Protein AF-A0A2V8RJE3-F1 (afdb_monomer)

Radius of gyration: 16.43 Å; Cα contacts (8 Å, |Δi|>4): 44; chains: 1; bounding box: 42×30×42 Å

pLDDT: mean 93.82, std 8.44, range [54.91, 98.38]

Mean predicted aligned error: 4.69 Å

Sequence (78 aa):
MTEIERILDQLKRAYEGNAWHGPSVREVLAGITAEQAHARPLPNAHSIWELVHHIAVWENVGRRRLTGDRAAIDISSP

Structure (mmCIF, N/CA/C/O backbone):
data_AF-A0A2V8RJE3-F1
#
_entry.id   AF-A0A2V8RJE3-F1
#
loop_
_atom_site.group_PDB
_atom_site.id
_atom_site.type_symbol
_atom_site.label_atom_id
_atom_site.label_alt_id
_atom_site.label_comp_id
_atom_site.label_asym_id
_atom_site.label_entity_id
_atom_site.label_seq_id
_atom_site.pdbx_PDB_ins_code
_atom_site.Cartn_x
_atom_site.Cartn_y
_atom_site.Cartn_z
_atom_site.occupancy
_atom_site.B_iso_or_equiv
_atom_site.auth_seq_id
_atom_site.auth_comp_id
_atom_site.auth_asym_id
_atom_site.auth_atom_id
_atom_site.pdbx_PDB_model_num
ATOM 1 N N . MET A 1 1 ? -22.477 6.603 8.497 1.00 83.00 1 MET A N 1
ATOM 2 C CA . MET A 1 1 ? -21.105 6.088 8.382 1.00 83.00 1 MET A CA 1
ATOM 3 C C . MET A 1 1 ? -20.313 6.608 9.567 1.00 83.00 1 MET A C 1
ATOM 5 O O . MET A 1 1 ? -20.341 7.810 9.803 1.00 83.00 1 MET A O 1
ATOM 9 N N . THR A 1 2 ? -19.693 5.728 10.343 1.00 98.25 2 THR A N 1
ATOM 10 C CA . THR A 1 2 ? -18.746 6.087 11.405 1.00 98.25 2 THR A CA 1
ATOM 11 C C . THR A 1 2 ? -17.379 6.410 10.803 1.00 98.25 2 THR A C 1
ATOM 13 O O . THR A 1 2 ? -17.080 6.022 9.672 1.00 98.25 2 THR A O 1
ATOM 16 N N . GLU A 1 3 ? -16.508 7.075 11.560 1.00 97.62 3 GLU A N 1
ATOM 17 C CA . GLU A 1 3 ? -15.141 7.327 11.087 1.00 97.62 3 GLU A CA 1
ATOM 18 C C . GLU A 1 3 ? -14.345 6.034 10.867 1.00 97.62 3 GLU A C 1
ATOM 20 O O . GLU A 1 3 ? -13.538 5.961 9.943 1.00 97.62 3 GLU A O 1
ATOM 25 N N . ILE A 1 4 ? -14.622 4.982 11.644 1.00 96.81 4 ILE A N 1
ATOM 26 C CA . ILE A 1 4 ? -14.016 3.662 11.435 1.00 96.81 4 ILE A CA 1
ATOM 27 C C . ILE A 1 4 ? -14.432 3.102 10.071 1.00 96.81 4 ILE A C 1
ATOM 29 O O . ILE A 1 4 ? -13.577 2.684 9.295 1.00 96.81 4 ILE A O 1
ATOM 33 N N . GLU A 1 5 ? -15.726 3.140 9.748 1.00 97.94 5 GLU A N 1
ATOM 34 C CA . GLU A 1 5 ? -16.237 2.678 8.452 1.00 97.94 5 GLU A CA 1
ATOM 35 C C . GLU A 1 5 ? -15.632 3.473 7.289 1.00 97.94 5 GLU A C 1
ATOM 37 O O . GLU A 1 5 ? -15.233 2.881 6.287 1.00 97.94 5 GLU A O 1
ATOM 42 N N . ARG A 1 6 ? -15.487 4.798 7.443 1.00 97.44 6 ARG A N 1
ATOM 43 C CA . ARG A 1 6 ? -14.837 5.653 6.442 1.00 97.44 6 ARG A CA 1
ATOM 44 C C . ARG A 1 6 ? -13.390 5.237 6.191 1.00 97.44 6 ARG A C 1
ATOM 46 O O . ARG A 1 6 ? -12.969 5.132 5.044 1.00 97.44 6 ARG A O 1
ATOM 53 N N . ILE A 1 7 ? -12.616 5.039 7.258 1.00 96.00 7 ILE A N 1
ATOM 54 C CA . ILE A 1 7 ? -11.194 4.689 7.166 1.00 96.00 7 ILE A CA 1
ATOM 55 C C . ILE A 1 7 ? -11.028 3.299 6.547 1.00 96.00 7 ILE A C 1
ATOM 57 O O . ILE A 1 7 ? -10.176 3.124 5.679 1.00 96.00 7 ILE A O 1
ATOM 61 N N . LEU A 1 8 ? -11.862 2.332 6.938 1.00 95.88 8 LEU A N 1
ATOM 62 C CA . LEU A 1 8 ? -11.852 0.990 6.355 1.00 95.88 8 LEU A CA 1
ATOM 63 C C . LEU A 1 8 ? -12.163 1.015 4.853 1.00 95.88 8 LEU A C 1
ATOM 65 O O . LEU A 1 8 ? -11.464 0.359 4.083 1.00 95.88 8 LEU A O 1
ATOM 69 N N . ASP A 1 9 ? -13.157 1.798 4.425 1.00 97.06 9 ASP A N 1
ATOM 70 C CA . ASP A 1 9 ? -13.465 1.986 3.002 1.00 97.06 9 ASP A CA 1
ATOM 71 C C . ASP A 1 9 ? -12.275 2.590 2.238 1.00 97.06 9 ASP A C 1
ATOM 73 O O . ASP A 1 9 ? -11.906 2.091 1.176 1.00 97.06 9 ASP A O 1
ATOM 77 N N . GLN A 1 10 ? -11.612 3.607 2.797 1.00 96.56 10 GLN A N 1
ATOM 78 C CA . GLN A 1 10 ? -10.450 4.224 2.152 1.00 96.56 10 GLN A CA 1
ATOM 79 C C . GLN A 1 10 ? -9.243 3.282 2.062 1.00 96.56 10 GLN A C 1
ATOM 81 O O . GLN A 1 10 ? -8.595 3.239 1.017 1.00 96.56 10 GLN A O 1
ATOM 86 N N . LEU A 1 11 ? -8.964 2.495 3.108 1.00 95.75 11 LEU A N 1
ATOM 87 C CA . LEU A 1 11 ? -7.917 1.466 3.075 1.00 95.75 11 LEU A CA 1
ATOM 88 C C . LEU A 1 11 ? -8.220 0.406 2.012 1.00 95.75 11 LEU A C 1
ATOM 90 O O . LEU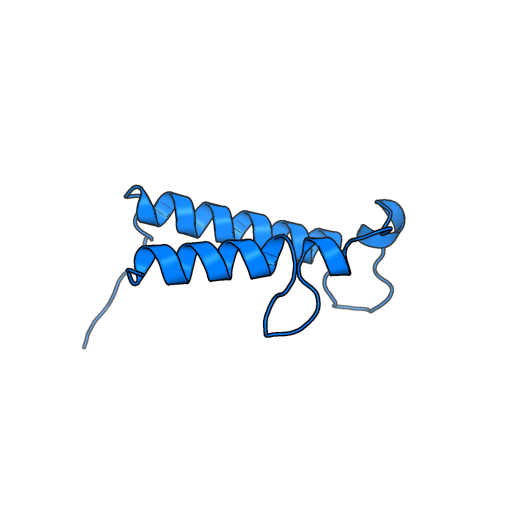 A 1 11 ? -7.346 0.049 1.224 1.00 95.75 11 LEU A O 1
ATOM 94 N N . LYS A 1 12 ? -9.478 -0.044 1.934 1.00 97.38 12 LYS A N 1
ATOM 95 C CA . LYS A 1 12 ? -9.912 -1.010 0.926 1.00 97.38 12 LYS A CA 1
ATOM 96 C C . LYS A 1 12 ? -9.722 -0.470 -0.489 1.00 97.38 12 LYS A C 1
ATOM 98 O O . LYS A 1 12 ? -9.171 -1.172 -1.327 1.00 97.38 12 LYS A O 1
ATOM 103 N N . ARG A 1 13 ? -10.115 0.779 -0.756 1.00 98.06 13 ARG A N 1
ATOM 104 C CA . ARG A 1 13 ? -9.954 1.404 -2.082 1.00 98.06 13 ARG A CA 1
ATOM 105 C C . ARG A 1 13 ? -8.495 1.603 -2.472 1.00 98.06 13 ARG A C 1
ATOM 107 O O . ARG A 1 13 ? -8.134 1.340 -3.613 1.00 98.06 13 ARG A O 1
ATOM 114 N N . ALA A 1 14 ? -7.654 2.021 -1.525 1.00 97.19 14 ALA A N 1
ATOM 115 C CA . ALA A 1 14 ? -6.220 2.187 -1.756 1.00 97.19 14 ALA A CA 1
ATOM 116 C C . ALA A 1 14 ? -5.549 0.885 -2.234 1.00 97.19 14 ALA A C 1
ATOM 118 O O . ALA A 1 14 ? -4.633 0.932 -3.055 1.00 97.19 14 ALA A O 1
ATOM 119 N N . TYR A 1 15 ? -6.031 -0.275 -1.771 1.00 97.31 15 TYR A N 1
ATOM 120 C CA . TYR A 1 15 ? -5.512 -1.574 -2.193 1.00 97.31 15 TYR A CA 1
ATOM 121 C C . TYR A 1 15 ? -6.250 -2.173 -3.399 1.00 97.31 15 TYR A C 1
ATOM 123 O O . TYR A 1 15 ? -5.601 -2.635 -4.333 1.00 97.31 15 TYR A O 1
ATOM 131 N N . GLU A 1 16 ? -7.586 -2.184 -3.393 1.00 97.44 16 GLU A N 1
ATOM 132 C CA . GLU A 1 16 ? -8.400 -2.967 -4.332 1.00 97.44 16 GLU A CA 1
ATOM 133 C C . GLU A 1 16 ? -8.859 -2.2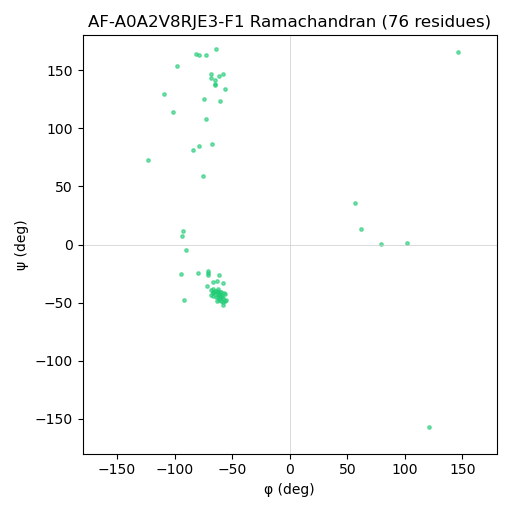19 -5.588 1.00 97.44 16 GLU A C 1
ATOM 135 O O . GLU A 1 16 ? -9.135 -2.878 -6.590 1.00 97.44 16 GLU A O 1
ATOM 140 N N . GLY A 1 17 ? -8.972 -0.887 -5.549 1.00 96.50 17 GLY A N 1
ATOM 141 C CA . GLY A 1 17 ? -9.437 -0.088 -6.687 1.00 96.50 17 GLY A CA 1
ATOM 142 C C . GLY A 1 17 ? -10.249 1.143 -6.299 1.00 96.50 17 GLY A C 1
ATOM 143 O O . GLY A 1 17 ? -10.739 1.265 -5.175 1.00 96.50 17 GLY A O 1
ATOM 144 N N . ASN A 1 18 ? -10.447 2.050 -7.262 1.00 94.75 18 ASN A N 1
ATOM 145 C CA . ASN A 1 18 ? -11.167 3.320 -7.068 1.00 94.75 18 ASN A CA 1
ATOM 146 C C . ASN A 1 18 ? -10.571 4.197 -5.949 1.00 94.75 18 ASN A C 1
ATOM 148 O O . ASN A 1 18 ? -11.307 4.852 -5.198 1.00 94.75 18 ASN A O 1
ATOM 152 N N . ALA A 1 19 ? -9.245 4.186 -5.804 1.00 96.00 19 ALA A N 1
ATOM 153 C CA . ALA A 1 19 ? -8.556 5.091 -4.899 1.00 96.00 19 ALA A CA 1
ATOM 154 C C . ALA A 1 19 ? -8.648 6.538 -5.415 1.00 96.00 19 ALA A C 1
ATOM 156 O O . ALA A 1 19 ? -8.650 6.798 -6.616 1.00 96.00 19 ALA A O 1
ATOM 157 N N . TRP A 1 20 ? -8.715 7.508 -4.501 1.00 94.88 20 TRP A N 1
ATOM 158 C CA . TRP A 1 20 ? -8.829 8.924 -4.873 1.00 94.88 20 TRP A CA 1
ATOM 159 C C . TRP A 1 20 ? -7.532 9.491 -5.478 1.00 94.88 20 TRP A C 1
ATOM 161 O O . TRP A 1 20 ? -7.574 10.478 -6.206 1.00 94.88 20 TRP A O 1
ATOM 171 N N . HIS A 1 21 ? -6.384 8.883 -5.160 1.00 92.88 21 HIS A N 1
ATOM 172 C CA . HIS A 1 21 ? -5.047 9.367 -5.519 1.00 92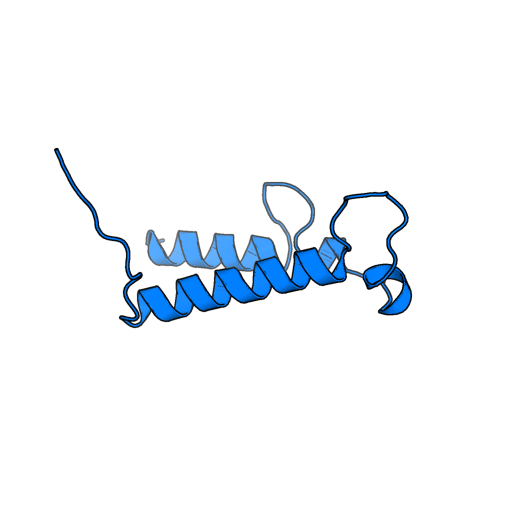.88 21 HIS A CA 1
ATOM 173 C C . HIS A 1 21 ? -4.500 8.779 -6.831 1.00 92.88 21 HIS A C 1
ATOM 175 O O . HIS A 1 21 ? -3.337 9.004 -7.157 1.00 92.88 21 HIS A O 1
ATOM 181 N N . GLY A 1 22 ? -5.312 8.025 -7.578 1.00 95.12 22 GLY A N 1
ATOM 182 C CA . GLY A 1 22 ? -4.903 7.336 -8.804 1.00 95.12 22 GLY A CA 1
ATOM 183 C C . GLY A 1 22 ? -5.115 5.823 -8.714 1.00 95.12 22 GLY A C 1
ATOM 184 O O . GLY A 1 22 ? -5.957 5.382 -7.931 1.00 95.12 22 GLY A O 1
ATOM 185 N N . PRO A 1 23 ? -4.384 5.024 -9.514 1.00 97.44 23 PRO A N 1
ATOM 186 C CA . PRO A 1 23 ? -4.459 3.569 -9.447 1.00 97.44 23 PRO A CA 1
ATOM 187 C C . PRO A 1 23 ? -4.158 3.053 -8.037 1.00 97.44 23 PRO A C 1
ATOM 189 O O . PRO A 1 23 ? -3.180 3.461 -7.410 1.00 97.44 23 PRO A O 1
ATOM 192 N N . SER A 1 24 ? -4.985 2.129 -7.563 1.00 98.00 24 SER A N 1
ATOM 193 C CA . SER A 1 24 ? -4.729 1.354 -6.350 1.00 98.00 24 SER A CA 1
ATOM 194 C C . SER A 1 24 ? -3.493 0.460 -6.489 1.00 98.00 24 SER A C 1
ATOM 196 O O . SER A 1 24 ? -2.992 0.215 -7.592 1.00 98.00 24 SER A O 1
ATOM 198 N N . VAL A 1 25 ? -3.035 -0.107 -5.369 1.00 97.44 25 VAL A N 1
ATOM 199 C CA . VAL A 1 25 ? -1.919 -1.069 -5.356 1.00 97.44 25 VAL A CA 1
ATOM 200 C C . VAL A 1 25 ? -2.190 -2.260 -6.284 1.00 97.44 25 VAL A C 1
ATOM 202 O O . VAL A 1 25 ? -1.301 -2.670 -7.028 1.00 97.44 25 VAL A O 1
ATOM 205 N N . ARG A 1 26 ? -3.409 -2.817 -6.299 1.00 97.81 26 ARG A N 1
ATOM 206 C CA . ARG A 1 26 ? -3.738 -3.926 -7.209 1.00 97.81 26 ARG A CA 1
ATOM 207 C C . ARG A 1 26 ? -3.769 -3.504 -8.671 1.00 97.81 26 ARG A C 1
ATOM 209 O O . ARG A 1 26 ? -3.331 -4.280 -9.514 1.00 97.81 26 ARG A O 1
ATOM 216 N N . GLU A 1 27 ? -4.280 -2.314 -8.972 1.00 98.00 27 GLU A N 1
ATOM 217 C CA . GLU A 1 27 ? -4.351 -1.814 -10.348 1.00 98.00 27 GLU A CA 1
ATOM 218 C C . GLU A 1 27 ? -2.957 -1.521 -10.912 1.00 98.00 27 GLU A C 1
ATOM 220 O O . GLU A 1 27 ? -2.665 -1.928 -12.033 1.00 98.00 27 GLU A O 1
ATOM 225 N N . VAL A 1 28 ? -2.069 -0.883 -10.139 1.00 97.38 28 VAL A N 1
ATOM 226 C CA . VAL A 1 28 ? -0.715 -0.539 -10.612 1.00 97.38 28 VAL A CA 1
ATOM 227 C C . VAL A 1 28 ? 0.196 -1.763 -10.768 1.00 97.38 28 VAL A C 1
ATOM 229 O O . VAL A 1 28 ? 1.114 -1.748 -11.583 1.00 97.38 28 VAL A O 1
ATOM 2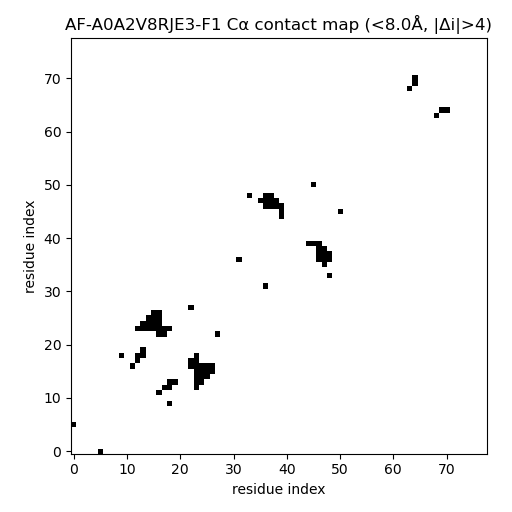32 N N . LEU A 1 29 ? -0.057 -2.836 -10.012 1.00 97.88 29 LEU A N 1
ATOM 233 C CA . LEU A 1 29 ? 0.698 -4.090 -10.104 1.00 97.88 29 LEU A CA 1
ATOM 234 C C . LEU A 1 29 ? 0.110 -5.081 -11.118 1.00 97.88 29 LEU A C 1
ATOM 236 O O . LEU A 1 29 ? 0.693 -6.144 -11.345 1.00 97.88 29 LEU A O 1
ATOM 240 N N . ALA A 1 30 ? -1.040 -4.776 -11.721 1.00 98.00 30 ALA A N 1
ATOM 241 C CA . ALA A 1 30 ? -1.698 -5.682 -12.650 1.00 98.00 30 ALA A CA 1
ATOM 242 C C . ALA A 1 30 ? -0.798 -5.982 -13.862 1.00 98.00 30 ALA A C 1
ATOM 244 O O . ALA A 1 30 ? -0.368 -5.084 -14.581 1.00 98.00 30 ALA A O 1
ATOM 245 N N . GLY A 1 31 ? -0.524 -7.268 -14.097 1.00 98.19 31 GLY A N 1
ATOM 246 C CA . GLY A 1 31 ? 0.297 -7.726 -15.223 1.00 98.19 31 GLY A CA 1
ATOM 247 C C . GLY A 1 31 ? 1.812 -7.598 -15.026 1.00 98.19 31 GLY A C 1
ATOM 248 O O . GLY A 1 31 ? 2.554 -7.997 -15.919 1.00 98.19 31 GLY A O 1
ATOM 249 N N . ILE A 1 32 ? 2.279 -7.101 -13.876 1.00 98.31 32 ILE A N 1
ATOM 250 C CA . IL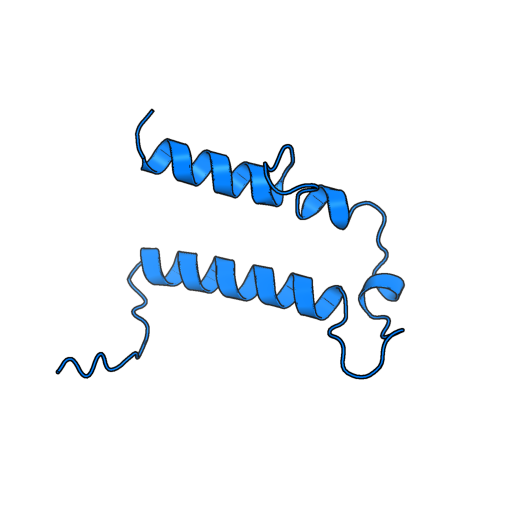E A 1 32 ? 3.710 -7.052 -13.557 1.00 98.31 32 ILE A CA 1
ATOM 251 C C . ILE A 1 32 ? 4.211 -8.457 -13.206 1.00 98.31 32 ILE A C 1
ATOM 253 O O . ILE A 1 32 ? 3.679 -9.111 -12.307 1.00 98.31 32 ILE A O 1
ATOM 257 N N . THR A 1 33 ? 5.252 -8.921 -13.900 1.00 98.38 33 THR A N 1
ATOM 258 C CA . THR A 1 33 ? 5.899 -10.208 -13.599 1.00 98.38 33 THR A CA 1
ATOM 259 C C . THR A 1 33 ? 6.897 -10.087 -12.448 1.00 98.38 33 THR A C 1
ATOM 261 O O . THR A 1 33 ? 7.341 -8.994 -12.089 1.00 98.38 33 THR A O 1
ATOM 264 N N . ALA A 1 34 ? 7.303 -11.222 -11.875 1.00 98.06 34 ALA A N 1
ATOM 265 C CA . ALA A 1 34 ? 8.314 -11.242 -10.820 1.00 98.06 34 ALA A CA 1
ATOM 266 C C . ALA A 1 34 ? 9.673 -10.705 -11.307 1.00 98.06 34 ALA A C 1
ATOM 268 O O . ALA A 1 34 ? 10.344 -9.970 -10.583 1.00 98.06 34 ALA A O 1
ATOM 269 N N . GLU A 1 35 ? 10.059 -11.014 -12.547 1.00 98.38 35 GLU A N 1
ATOM 270 C CA . GLU A 1 35 ? 11.297 -10.534 -13.168 1.00 98.38 35 GLU A CA 1
ATOM 271 C C . GLU A 1 35 ? 11.270 -9.013 -13.326 1.00 98.38 35 GLU A C 1
ATOM 273 O O . GLU A 1 35 ? 12.231 -8.333 -12.962 1.00 98.38 35 GLU A O 1
ATOM 278 N N . GLN A 1 36 ? 10.147 -8.465 -13.803 1.00 98.31 36 GLN A N 1
ATOM 279 C CA . GLN A 1 36 ? 9.944 -7.018 -13.889 1.00 98.31 36 GLN A CA 1
ATOM 280 C C . GLN A 1 36 ? 9.975 -6.372 -12.504 1.00 98.31 36 GLN A C 1
ATOM 282 O O . GLN A 1 36 ? 10.590 -5.322 -12.330 1.00 98.31 36 GLN A O 1
ATOM 287 N N . ALA A 1 37 ? 9.358 -7.011 -11.506 1.00 98.31 37 ALA A N 1
ATOM 288 C CA . ALA A 1 37 ? 9.322 -6.479 -10.154 1.00 98.31 37 ALA A CA 1
ATOM 289 C C . ALA A 1 37 ? 10.704 -6.454 -9.481 1.00 98.31 37 ALA A C 1
ATOM 291 O O . ALA A 1 37 ? 10.986 -5.572 -8.664 1.00 98.31 37 ALA A O 1
ATOM 292 N N . HIS A 1 38 ? 11.564 -7.416 -9.820 1.00 98.06 38 HIS A N 1
ATOM 293 C CA . HIS A 1 38 ? 12.929 -7.516 -9.311 1.00 98.06 38 HIS A CA 1
ATOM 294 C C . HIS A 1 38 ? 13.913 -6.570 -10.018 1.00 98.06 38 HIS A C 1
ATOM 296 O O . HIS A 1 38 ? 14.933 -6.200 -9.432 1.00 98.06 38 HIS A O 1
ATOM 302 N N . ALA A 1 39 ? 13.621 -6.169 -11.257 1.00 97.88 39 ALA A N 1
ATOM 303 C CA . ALA A 1 39 ? 14.510 -5.338 -12.058 1.00 97.88 39 ALA A CA 1
ATOM 304 C C . ALA A 1 39 ? 14.847 -3.994 -11.381 1.00 97.88 39 ALA A C 1
ATOM 306 O O . ALA A 1 39 ? 14.024 -3.375 -10.703 1.00 97.88 39 ALA A O 1
ATOM 307 N N . ARG A 1 40 ? 16.076 -3.514 -11.614 1.00 97.25 40 ARG A N 1
ATOM 308 C CA . ARG A 1 40 ? 16.581 -2.213 -11.142 1.00 97.25 40 ARG A CA 1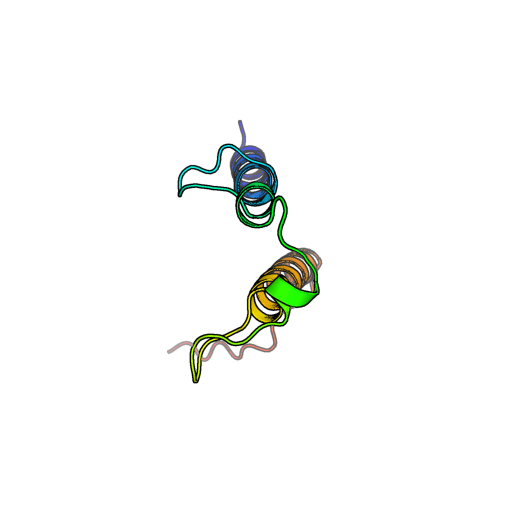
ATOM 309 C C . ARG A 1 40 ? 17.057 -1.361 -12.322 1.00 97.25 40 ARG A C 1
ATOM 311 O O . ARG A 1 40 ? 18.261 -1.218 -12.524 1.00 97.25 40 ARG A O 1
ATOM 318 N N . PRO A 1 41 ? 16.132 -0.828 -13.138 1.00 95.38 41 PRO A N 1
ATOM 319 C CA . PRO A 1 41 ? 16.498 -0.052 -14.322 1.00 95.38 41 PRO A CA 1
ATOM 320 C C . PRO A 1 41 ? 17.094 1.319 -13.974 1.00 95.38 41 PRO A C 1
ATOM 322 O O . PRO A 1 41 ? 17.813 1.895 -14.786 1.00 95.38 41 PRO A O 1
ATOM 325 N N . LEU A 1 42 ? 16.798 1.846 -12.780 1.00 95.75 42 LEU A N 1
ATOM 326 C CA . LEU A 1 42 ? 17.290 3.135 -12.304 1.00 95.75 42 LEU A CA 1
ATOM 327 C C . LEU A 1 42 ? 18.321 2.926 -11.185 1.00 95.75 42 LEU A C 1
ATOM 329 O O . LEU A 1 42 ? 18.025 2.217 -10.216 1.00 95.75 42 LEU A O 1
ATOM 333 N N . PRO A 1 43 ? 19.511 3.547 -11.271 1.00 95.06 43 PRO A N 1
ATOM 334 C CA . PRO A 1 43 ? 20.486 3.484 -10.192 1.00 95.06 43 PRO A CA 1
ATOM 335 C C . PRO A 1 43 ? 19.936 4.176 -8.938 1.00 95.06 43 PRO A C 1
ATOM 337 O O . PRO A 1 43 ? 19.301 5.225 -9.026 1.00 95.06 43 PRO A O 1
ATOM 340 N N . ASN A 1 44 ? 20.214 3.598 -7.767 1.00 95.31 44 ASN A N 1
ATOM 341 C CA . ASN A 1 44 ? 19.826 4.118 -6.446 1.00 95.31 44 ASN A CA 1
ATOM 342 C C . ASN A 1 44 ? 18.310 4.241 -6.184 1.00 95.31 44 ASN A C 1
ATOM 344 O O . ASN A 1 44 ? 17.919 4.862 -5.199 1.00 95.31 44 ASN A O 1
ATOM 348 N N . ALA A 1 45 ? 17.456 3.645 -7.020 1.00 96.56 45 ALA A N 1
ATOM 349 C CA . ALA A 1 45 ? 16.021 3.548 -6.769 1.00 96.56 45 ALA A CA 1
ATOM 350 C C . ALA A 1 45 ? 15.650 2.180 -6.178 1.00 96.56 45 ALA A C 1
ATOM 352 O O . ALA A 1 45 ? 16.318 1.173 -6.437 1.00 96.56 45 ALA A O 1
ATOM 353 N N . HIS A 1 46 ? 14.553 2.144 -5.420 1.00 97.56 46 HIS A N 1
ATOM 354 C CA . HIS A 1 46 ? 13.943 0.886 -5.006 1.00 97.56 46 HIS A CA 1
ATOM 355 C C . HIS A 1 46 ? 13.327 0.156 -6.201 1.00 97.56 46 HIS A C 1
ATOM 357 O O . HIS A 1 46 ? 12.749 0.789 -7.088 1.00 97.56 46 HIS A O 1
ATOM 363 N N . SER A 1 47 ? 13.419 -1.174 -6.216 1.00 98.25 47 SER A N 1
ATOM 364 C CA . SER A 1 47 ? 12.654 -1.978 -7.173 1.00 98.25 47 SER A CA 1
ATOM 365 C C . SER A 1 47 ? 11.169 -2.011 -6.796 1.00 98.25 47 SER A C 1
ATOM 367 O O . SER A 1 47 ? 10.791 -1.725 -5.657 1.00 98.25 47 SER A O 1
ATOM 369 N N . ILE A 1 48 ? 10.305 -2.408 -7.736 1.00 98.38 48 ILE A N 1
ATOM 370 C CA . ILE A 1 48 ? 8.871 -2.592 -7.453 1.00 98.38 48 ILE A CA 1
ATOM 371 C C . ILE A 1 48 ? 8.695 -3.597 -6.308 1.00 98.38 48 ILE A C 1
ATOM 373 O O . ILE A 1 48 ? 7.906 -3.359 -5.399 1.00 98.38 48 ILE A O 1
ATOM 377 N N . TRP A 1 49 ? 9.472 -4.685 -6.309 1.00 98.19 49 TRP A N 1
ATOM 378 C CA . TRP A 1 49 ? 9.472 -5.672 -5.229 1.00 98.19 49 TRP A CA 1
ATOM 379 C C . TRP A 1 49 ? 9.757 -5.043 -3.859 1.00 98.19 49 TRP A C 1
ATOM 381 O O . TRP A 1 49 ? 9.029 -5.300 -2.901 1.00 98.19 49 TRP A O 1
ATOM 391 N N . GLU A 1 50 ? 10.786 -4.199 -3.758 1.00 98.38 50 GLU A N 1
ATOM 392 C CA . GLU A 1 50 ? 11.135 -3.523 -2.503 1.00 98.38 50 GLU A CA 1
ATOM 393 C C . GLU A 1 50 ? 10.022 -2.579 -2.034 1.00 98.38 50 GLU A C 1
ATOM 395 O O . GLU A 1 50 ? 9.702 -2.555 -0.845 1.00 98.38 50 GLU A O 1
ATOM 400 N N . LEU A 1 51 ? 9.384 -1.853 -2.958 1.00 98.00 51 LEU A N 1
ATOM 401 C CA . LEU A 1 51 ? 8.265 -0.960 -2.647 1.00 98.00 51 LEU A CA 1
ATOM 402 C C . LEU A 1 51 ? 7.025 -1.728 -2.171 1.00 98.00 51 LEU A C 1
ATOM 404 O O . LEU A 1 51 ? 6.425 -1.362 -1.161 1.00 98.00 51 LEU A O 1
ATOM 408 N N . VAL A 1 52 ? 6.661 -2.824 -2.840 1.00 97.94 52 VAL A N 1
ATOM 409 C CA . VAL A 1 52 ? 5.538 -3.679 -2.418 1.00 97.94 52 VAL A CA 1
ATOM 410 C C . VAL A 1 52 ? 5.810 -4.290 -1.045 1.00 97.94 52 VAL A C 1
ATOM 412 O O . VAL A 1 52 ? 4.927 -4.310 -0.186 1.00 97.94 52 VAL A O 1
ATOM 415 N N . HIS A 1 53 ? 7.044 -4.737 -0.800 1.00 98.00 53 HIS A N 1
ATOM 416 C CA . HIS A 1 53 ? 7.425 -5.270 0.502 1.00 98.00 53 HIS A CA 1
ATOM 417 C C . HIS A 1 53 ? 7.363 -4.198 1.599 1.00 98.00 53 HIS A C 1
ATOM 419 O O . HIS A 1 53 ? 6.868 -4.464 2.693 1.00 98.00 53 HIS A O 1
ATOM 425 N N . HIS A 1 54 ? 7.798 -2.973 1.297 1.00 98.06 54 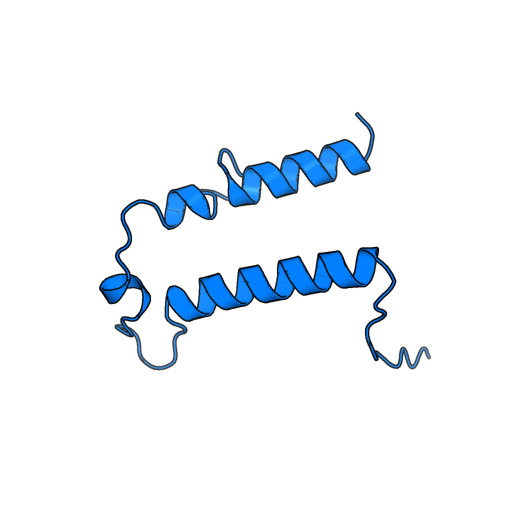HIS A N 1
ATOM 426 C CA . HIS A 1 54 ? 7.689 -1.836 2.206 1.00 98.06 54 HIS A CA 1
ATOM 427 C C . HIS A 1 54 ? 6.231 -1.558 2.606 1.00 98.06 54 HIS A C 1
ATOM 429 O O . HIS A 1 54 ? 5.949 -1.417 3.796 1.00 98.06 54 HIS A O 1
ATOM 435 N N . ILE A 1 55 ? 5.298 -1.552 1.644 1.00 97.31 55 ILE A N 1
ATOM 436 C CA . ILE A 1 55 ? 3.857 -1.392 1.911 1.00 97.31 55 ILE A CA 1
ATOM 437 C C . ILE A 1 55 ? 3.363 -2.491 2.862 1.00 97.31 55 ILE A C 1
ATOM 439 O O . ILE A 1 55 ? 2.806 -2.186 3.917 1.00 97.31 55 ILE A O 1
ATOM 443 N N . ALA A 1 56 ? 3.636 -3.761 2.544 1.00 97.19 56 ALA A N 1
ATOM 444 C CA . ALA A 1 56 ? 3.185 -4.899 3.347 1.00 97.19 56 ALA A CA 1
ATOM 445 C C . ALA A 1 56 ? 3.724 -4.860 4.789 1.00 97.19 56 ALA A C 1
ATOM 447 O O . ALA A 1 56 ? 2.999 -5.150 5.747 1.00 97.19 56 ALA A O 1
ATOM 448 N N . VAL A 1 57 ? 4.993 -4.475 4.963 1.00 97.38 57 VAL A N 1
ATOM 449 C CA . VAL A 1 57 ? 5.600 -4.306 6.288 1.00 97.38 57 VAL A CA 1
ATOM 450 C C . VAL A 1 57 ? 4.865 -3.229 7.082 1.00 97.38 57 VAL A C 1
ATOM 452 O O . VAL A 1 57 ? 4.503 -3.473 8.235 1.00 97.38 57 VAL A O 1
ATOM 455 N N . TRP A 1 5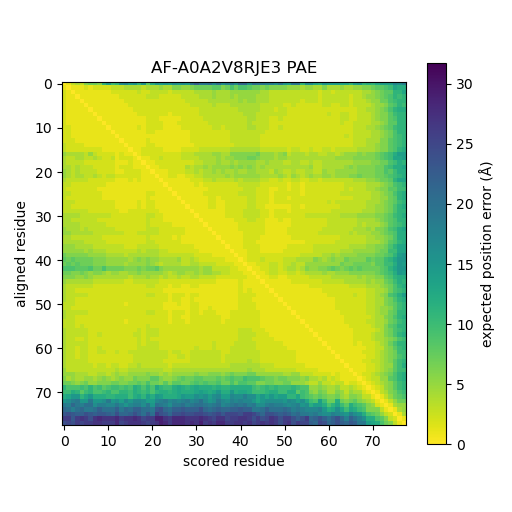8 ? 4.606 -2.061 6.493 1.00 96.00 58 TRP A N 1
ATOM 456 C CA . TRP A 1 58 ? 3.982 -0.952 7.216 1.00 96.00 58 TRP A CA 1
ATOM 457 C C . TRP A 1 58 ? 2.504 -1.168 7.523 1.00 96.00 58 TRP A C 1
ATOM 459 O O . TRP A 1 58 ? 2.072 -0.826 8.627 1.00 96.00 58 TRP A O 1
ATOM 469 N N . GLU A 1 59 ? 1.747 -1.808 6.633 1.00 95.69 59 GLU A N 1
ATOM 470 C CA . GLU A 1 59 ? 0.381 -2.247 6.939 1.00 95.69 59 GLU A CA 1
ATOM 471 C C . GLU A 1 59 ? 0.369 -3.210 8.130 1.00 95.69 59 GLU A C 1
ATOM 473 O O . GLU A 1 59 ? -0.410 -3.049 9.075 1.00 95.69 59 GLU A O 1
ATOM 478 N N . ASN A 1 60 ? 1.291 -4.176 8.145 1.00 95.81 60 ASN A N 1
ATOM 479 C CA . ASN A 1 60 ? 1.401 -5.129 9.241 1.00 95.81 60 ASN A CA 1
ATOM 480 C C . ASN A 1 60 ? 1.835 -4.461 10.556 1.00 95.81 60 ASN A C 1
ATOM 482 O O . ASN A 1 60 ? 1.320 -4.809 11.619 1.00 95.81 60 ASN A O 1
ATOM 486 N N . VAL A 1 61 ? 2.749 -3.490 10.508 1.00 95.31 61 VAL A N 1
ATOM 487 C CA . VAL A 1 61 ? 3.137 -2.690 11.680 1.00 95.31 61 VAL A CA 1
ATOM 488 C C . VAL A 1 61 ? 1.941 -1.897 12.212 1.00 95.31 61 VAL A C 1
ATOM 490 O O . VAL A 1 61 ? 1.693 -1.921 13.418 1.00 95.31 61 VAL A O 1
ATOM 493 N N . GLY A 1 62 ? 1.166 -1.243 11.342 1.00 93.69 62 GLY A N 1
ATOM 494 C CA . GLY A 1 62 ? -0.062 -0.541 11.725 1.00 93.69 62 GLY A CA 1
ATOM 495 C C . GLY A 1 62 ? -1.065 -1.473 12.405 1.00 93.69 62 GLY A C 1
ATOM 496 O O . GLY A 1 62 ? -1.517 -1.196 13.517 1.00 93.69 62 GLY A O 1
ATOM 497 N N . ARG A 1 63 ? -1.330 -2.634 11.796 1.00 94.38 63 ARG A N 1
ATOM 498 C CA . ARG A 1 63 ? -2.186 -3.685 12.362 1.00 94.38 63 ARG A CA 1
ATOM 499 C C . ARG A 1 63 ? -1.707 -4.135 13.746 1.00 94.38 63 ARG A C 1
ATOM 501 O O . ARG A 1 63 ? -2.508 -4.195 14.673 1.00 94.38 63 ARG A O 1
ATOM 508 N N . ARG A 1 64 ? -0.411 -4.429 13.904 1.00 95.19 64 ARG A N 1
ATOM 509 C CA . ARG A 1 64 ? 0.182 -4.851 15.187 1.00 95.19 64 ARG A CA 1
ATOM 510 C C . ARG A 1 64 ? -0.000 -3.791 16.274 1.00 95.19 64 ARG A C 1
ATOM 512 O O . ARG A 1 64 ? -0.401 -4.122 17.391 1.00 95.19 64 ARG A O 1
ATOM 519 N N . ARG A 1 65 ? 0.222 -2.517 15.937 1.00 93.31 65 ARG A N 1
ATOM 520 C CA . ARG A 1 65 ? 0.042 -1.385 16.860 1.00 93.31 65 ARG A CA 1
ATOM 521 C C . ARG A 1 65 ? -1.404 -1.238 17.317 1.00 93.31 65 ARG A C 1
ATOM 523 O O . ARG A 1 65 ? -1.640 -1.059 18.508 1.00 93.31 65 ARG A O 1
ATOM 530 N N . LEU A 1 66 ? -2.365 -1.388 16.403 1.00 92.00 66 LEU A N 1
ATOM 531 C CA . LEU A 1 66 ? -3.794 -1.401 16.743 1.00 92.00 66 LEU A CA 1
ATOM 532 C C . LEU A 1 66 ? -4.160 -2.557 17.692 1.00 92.00 66 LEU A C 1
ATOM 534 O O . LEU A 1 66 ? -5.100 -2.429 18.468 1.00 92.00 66 LEU A O 1
ATOM 538 N N . THR A 1 67 ? -3.394 -3.654 17.680 1.00 94.06 67 THR A N 1
ATOM 539 C CA . THR A 1 67 ? -3.554 -4.796 18.600 1.00 94.06 67 THR A CA 1
ATOM 540 C C . THR A 1 67 ? -2.698 -4.716 19.873 1.00 94.06 67 THR A C 1
ATOM 542 O O . THR A 1 67 ? -2.605 -5.698 20.603 1.00 94.06 67 THR A O 1
ATOM 545 N N . GLY A 1 68 ? -2.082 -3.565 20.163 1.00 92.94 68 GLY A N 1
ATOM 546 C CA . GLY A 1 68 ? -1.367 -3.316 21.423 1.00 92.94 68 GLY A CA 1
ATOM 547 C C . GLY A 1 68 ? 0.159 -3.418 21.361 1.00 92.94 68 GLY A C 1
ATOM 548 O O . GLY A 1 68 ? 0.816 -3.191 22.376 1.00 92.94 68 GLY A O 1
ATOM 549 N N . ASP A 1 69 ? 0.741 -3.693 20.194 1.00 93.19 69 ASP A N 1
ATOM 550 C CA . ASP A 1 69 ? 2.195 -3.704 20.005 1.00 93.19 69 ASP A CA 1
ATOM 551 C C . ASP A 1 69 ? 2.737 -2.273 19.870 1.00 93.19 69 ASP A C 1
ATOM 553 O O . ASP A 1 69 ? 2.833 -1.712 18.773 1.00 93.19 69 ASP A O 1
ATOM 557 N N . ARG A 1 70 ? 2.996 -1.632 21.012 1.00 86.31 70 ARG A N 1
ATOM 558 C CA . ARG A 1 70 ? 3.436 -0.234 21.058 1.00 86.31 70 ARG A CA 1
ATOM 559 C C . ARG A 1 70 ? 4.810 -0.076 20.418 1.00 86.31 70 ARG A C 1
ATOM 561 O O . ARG A 1 70 ? 5.727 -0.854 20.659 1.00 86.31 70 ARG A O 1
ATOM 568 N N . ALA A 1 71 ? 4.968 0.993 19.643 1.00 83.31 71 ALA A N 1
ATOM 569 C CA . ALA A 1 71 ? 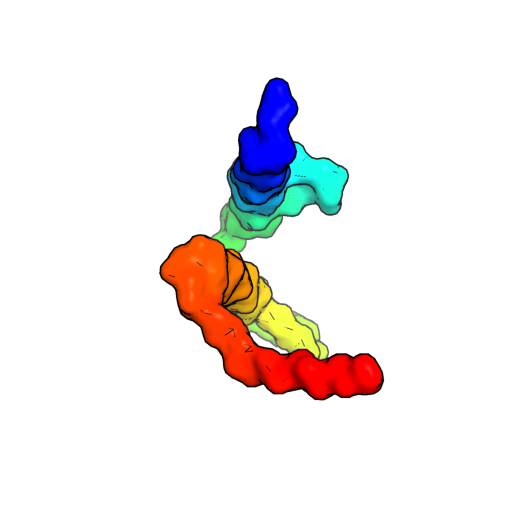6.277 1.365 19.137 1.00 83.31 71 ALA A CA 1
ATOM 570 C C . ALA A 1 71 ? 7.189 1.758 20.311 1.00 83.31 71 ALA A C 1
ATOM 572 O O . ALA A 1 71 ? 6.758 2.492 21.200 1.00 83.31 71 ALA A O 1
ATOM 573 N N . ALA A 1 72 ? 8.443 1.302 20.290 1.00 81.62 72 ALA A N 1
ATOM 574 C CA . ALA A 1 72 ? 9.480 1.714 21.235 1.00 81.62 72 ALA A CA 1
ATOM 575 C C . ALA A 1 72 ? 9.979 3.130 20.896 1.00 81.62 72 ALA A C 1
ATOM 577 O O . ALA A 1 72 ? 11.136 3.336 20.543 1.00 81.62 72 ALA A O 1
ATOM 578 N N . ILE A 1 73 ? 9.057 4.090 20.907 1.00 77.56 73 ILE A N 1
ATOM 579 C CA . ILE A 1 73 ? 9.339 5.504 20.700 1.00 77.56 73 ILE A CA 1
ATOM 580 C C . ILE A 1 73 ? 9.338 6.131 22.086 1.00 77.56 73 ILE A C 1
ATOM 582 O O . ILE A 1 73 ? 8.298 6.156 22.746 1.00 77.56 73 ILE A O 1
ATOM 586 N N . ASP A 1 74 ? 10.500 6.610 22.521 1.00 77.75 74 ASP A N 1
ATOM 587 C CA . ASP A 1 74 ? 10.559 7.530 23.647 1.00 77.75 74 ASP A CA 1
ATOM 588 C C . ASP A 1 74 ? 10.020 8.873 23.159 1.00 77.75 74 ASP A C 1
ATOM 590 O O . ASP A 1 74 ? 10.624 9.537 22.313 1.00 77.75 74 ASP A O 1
ATOM 594 N N . ILE A 1 75 ? 8.823 9.228 23.615 1.00 71.94 75 ILE A N 1
ATOM 595 C CA . ILE A 1 75 ? 8.278 10.554 23.364 1.00 71.94 75 ILE A CA 1
ATOM 596 C C . ILE A 1 75 ? 8.874 11.438 24.453 1.00 71.94 75 ILE A C 1
ATOM 598 O O . ILE A 1 75 ? 8.247 11.677 25.483 1.00 71.94 75 ILE A O 1
ATOM 602 N N . SER A 1 76 ? 10.109 11.894 24.246 1.00 68.62 76 SER A N 1
ATOM 603 C CA . SER A 1 76 ? 10.654 12.981 25.048 1.00 68.62 76 SER A CA 1
ATOM 604 C C . SER A 1 76 ? 9.866 14.243 24.688 1.00 68.62 76 SER A C 1
ATOM 606 O O . SER A 1 76 ? 10.214 14.962 23.748 1.00 68.62 76 SER A O 1
ATOM 608 N N . SER A 1 77 ? 8.740 14.466 25.362 1.00 54.91 77 SER A N 1
ATOM 609 C CA . SER A 1 77 ? 8.077 15.767 25.334 1.00 54.91 77 SER A CA 1
ATOM 610 C C . SER A 1 77 ? 9.027 16.824 25.916 1.00 54.91 77 SER A C 1
ATOM 612 O O . SER A 1 77 ? 9.760 16.509 26.858 1.00 54.91 77 SER A O 1
ATOM 614 N N . PRO A 1 78 ? 9.024 18.066 25.401 1.00 58.62 78 PRO A N 1
ATOM 615 C CA . PRO A 1 78 ? 9.335 19.226 26.229 1.00 58.62 78 PRO A CA 1
ATOM 616 C C . PRO A 1 78 ? 8.339 19.356 27.391 1.00 58.62 78 PRO A C 1
ATOM 618 O O . PRO A 1 78 ? 7.174 18.915 27.229 1.00 58.62 78 PRO A O 1
#

Secondary structure (DSSP, 8-state):
--HHHHHHHHHHHHHHS--TTSS-HHHHTTT--HHHHH---STTPPPHHHHHHHHHHHHHHHHHHHTT----------

Foldseek 3Di:
DDVVVVVVVQVCCLAPHPHPVDGHVCRVCPPQDPVQQPDDPDPPDHGVVRVVVVVVVVVVVVVVVVVPPDDPDDPPDD

Solvent-accessible surface area (backbone atoms only — not comparable to full-atom values): 4746 Å² total; per-residue (Å²): 132,55,73,66,57,51,50,51,51,51,55,47,17,41,40,71,37,87,25,92,92,46,78,7,56,48,58,71,49,60,91,65,46,71,69,65,26,65,44,67,94,51,88,98,53,80,27,57,47,56,52,54,49,50,52,55,52,50,55,50,51,53,54,41,37,78,73,66,52,70,74,97,67,83,79,80,70,131